Protein AF-A0A0C3CAG5-F1 (afdb_monomer)

pLDDT: mean 89.96, std 10.13, range [43.34, 98.38]

Mean predicted aligned error: 5.39 Å

Structure (mmCIF, N/CA/C/O backbone):
data_AF-A0A0C3CAG5-F1
#
_entry.id   AF-A0A0C3CAG5-F1
#
loop_
_atom_site.group_PDB
_atom_site.id
_atom_site.type_symbol
_atom_site.label_atom_id
_atom_site.label_alt_id
_atom_site.label_comp_id
_atom_site.label_asym_id
_atom_site.label_entity_id
_atom_site.label_seq_id
_atom_site.pdbx_PDB_ins_code
_atom_site.Cartn_x
_atom_site.Cartn_y
_atom_site.Cartn_z
_atom_site.occupancy
_atom_site.B_iso_or_equiv
_atom_site.auth_seq_id
_atom_site.auth_comp_id
_atom_site.auth_asym_id
_atom_site.auth_atom_id
_atom_site.pdbx_PDB_model_num
ATOM 1 N N . ALA A 1 1 ? -26.343 -1.784 0.602 1.00 43.34 1 ALA A N 1
ATOM 2 C CA . ALA A 1 1 ? -25.273 -0.832 0.233 1.00 43.34 1 ALA A CA 1
ATOM 3 C C . ALA A 1 1 ? -24.056 -1.620 -0.240 1.00 43.34 1 ALA A C 1
ATOM 5 O O . ALA A 1 1 ? -23.671 -2.564 0.441 1.00 43.34 1 ALA A O 1
ATOM 6 N N . ARG A 1 2 ? -23.485 -1.307 -1.410 1.00 49.44 2 ARG A N 1
ATOM 7 C CA . ARG A 1 2 ? -22.271 -1.977 -1.907 1.00 49.44 2 ARG A CA 1
ATOM 8 C C . ARG A 1 2 ? -21.131 -1.634 -0.944 1.00 49.44 2 ARG A C 1
ATOM 10 O O . ARG A 1 2 ? -20.798 -0.463 -0.800 1.00 49.44 2 ARG A O 1
ATOM 17 N N . LYS A 1 3 ? -20.600 -2.622 -0.219 1.00 59.19 3 LYS A N 1
ATOM 18 C CA . LYS A 1 3 ? -19.474 -2.415 0.700 1.00 59.19 3 LYS A CA 1
ATOM 19 C C . LYS A 1 3 ? -18.277 -2.000 -0.162 1.00 59.19 3 LYS A C 1
ATOM 21 O O . LYS A 1 3 ? -17.795 -2.801 -0.956 1.00 59.19 3 LYS A O 1
ATOM 26 N N . MET A 1 4 ? -17.893 -0.726 -0.100 1.00 74.75 4 MET A N 1
ATOM 27 C CA . MET A 1 4 ? -16.745 -0.192 -0.837 1.00 74.75 4 MET A CA 1
ATOM 28 C C . MET A 1 4 ? -15.494 -0.738 -0.150 1.00 74.75 4 MET A C 1
ATOM 30 O O . MET A 1 4 ? -15.163 -0.348 0.968 1.00 74.75 4 MET A O 1
ATOM 34 N N . THR A 1 5 ? -14.898 -1.750 -0.765 1.00 91.25 5 THR A N 1
ATOM 35 C CA . THR A 1 5 ? -13.791 -2.534 -0.216 1.00 91.25 5 THR A CA 1
ATOM 36 C C . THR A 1 5 ? -12.478 -1.977 -0.749 1.00 91.25 5 THR A C 1
ATOM 38 O O . THR A 1 5 ? -12.340 -1.837 -1.963 1.00 91.25 5 THR A O 1
ATOM 41 N N . VAL A 1 6 ? -11.520 -1.692 0.140 1.00 96.06 6 VAL A N 1
ATOM 42 C CA . VAL A 1 6 ? -10.175 -1.252 -0.263 1.00 96.06 6 VAL A CA 1
ATOM 43 C C . VAL A 1 6 ? -9.534 -2.347 -1.111 1.00 96.06 6 VAL A C 1
ATOM 45 O O . VAL A 1 6 ? -9.531 -3.522 -0.734 1.00 96.06 6 VAL A O 1
ATOM 48 N N . ILE A 1 7 ? -9.005 -1.970 -2.265 1.00 97.75 7 ILE A N 1
ATOM 49 C CA . ILE A 1 7 ? -8.230 -2.861 -3.117 1.00 97.75 7 ILE A CA 1
ATOM 50 C C . ILE A 1 7 ? -6.781 -2.763 -2.659 1.00 97.75 7 ILE A C 1
ATOM 52 O O . ILE A 1 7 ? -6.223 -1.671 -2.614 1.00 97.75 7 ILE A O 1
ATOM 56 N N . PHE A 1 8 ? -6.192 -3.891 -2.288 1.00 97.88 8 PHE A N 1
ATOM 57 C CA . PHE A 1 8 ? -4.815 -3.994 -1.826 1.00 97.88 8 PHE A CA 1
ATOM 58 C C . PHE A 1 8 ? -4.001 -4.795 -2.840 1.00 97.88 8 PHE A C 1
ATOM 60 O O . PHE A 1 8 ? -4.277 -5.974 -3.043 1.00 97.88 8 PHE A O 1
ATOM 67 N N . TYR A 1 9 ? -3.012 -4.164 -3.464 1.00 98.00 9 TYR A N 1
ATOM 68 C CA . TYR A 1 9 ? -2.141 -4.809 -4.440 1.00 98.00 9 TYR A CA 1
ATOM 69 C C . TYR A 1 9 ? -0.949 -5.456 -3.723 1.00 98.00 9 TYR A C 1
ATOM 71 O O . TYR A 1 9 ? -0.190 -4.777 -3.021 1.00 98.00 9 TYR A O 1
ATOM 79 N N . ASP A 1 10 ? -0.801 -6.771 -3.886 1.00 97.50 10 ASP A N 1
ATOM 80 C CA . ASP A 1 10 ? 0.239 -7.594 -3.256 1.00 97.50 10 ASP A CA 1
ATOM 81 C C . ASP A 1 10 ? 0.889 -8.534 -4.284 1.00 97.50 10 ASP A C 1
ATOM 83 O O . ASP A 1 10 ? 0.353 -8.762 -5.365 1.00 97.50 10 ASP A O 1
ATOM 87 N N . ILE A 1 11 ? 2.047 -9.089 -3.940 1.00 96.75 11 ILE A N 1
ATOM 88 C CA . ILE A 1 11 ? 2.850 -9.946 -4.809 1.00 96.75 11 ILE A CA 1
ATOM 89 C C . ILE A 1 11 ? 2.539 -11.408 -4.469 1.00 96.75 11 ILE A C 1
ATOM 91 O O . ILE A 1 11 ? 2.697 -11.800 -3.303 1.00 96.75 11 ILE A O 1
ATOM 95 N N . PRO A 1 12 ? 2.092 -12.227 -5.438 1.00 94.50 12 PRO A N 1
ATOM 96 C CA . PRO A 1 12 ? 1.787 -13.624 -5.181 1.00 94.50 12 PRO A CA 1
ATOM 97 C C . PRO A 1 12 ? 3.054 -14.406 -4.824 1.00 94.50 12 PRO A C 1
ATOM 99 O O . PRO A 1 12 ? 4.180 -14.040 -5.166 1.00 94.50 12 PRO A O 1
ATOM 102 N N . PHE A 1 13 ? 2.861 -15.500 -4.095 1.00 90.56 13 PH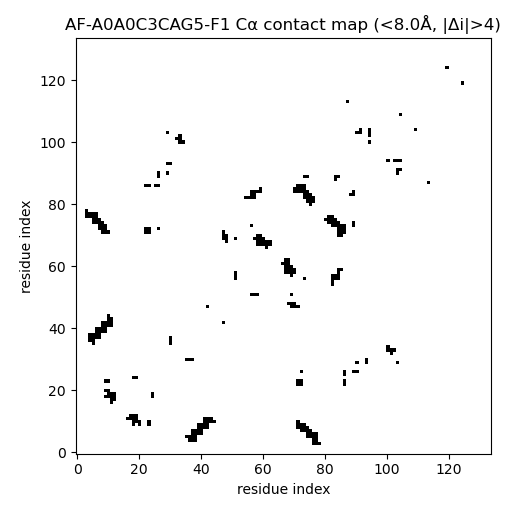E A N 1
ATOM 103 C CA . PHE A 1 13 ? 3.854 -16.557 -3.958 1.00 90.56 13 PHE A CA 1
ATOM 104 C C . PHE A 1 13 ? 3.478 -17.723 -4.878 1.00 90.56 13 PHE A C 1
ATOM 106 O O . PHE A 1 13 ? 2.310 -17.880 -5.226 1.00 90.56 13 PHE A O 1
ATOM 113 N N . ILE A 1 14 ? 4.440 -18.597 -5.194 1.00 86.81 14 ILE A N 1
ATOM 114 C CA . ILE A 1 14 ? 4.211 -19.797 -6.024 1.00 86.81 14 ILE A CA 1
ATOM 115 C C . ILE A 1 14 ? 3.052 -20.648 -5.476 1.00 86.81 14 ILE A C 1
ATOM 117 O O . ILE A 1 14 ? 2.264 -21.208 -6.234 1.00 86.81 14 ILE A O 1
ATOM 121 N N . ALA A 1 15 ? 2.931 -20.745 -4.148 1.00 84.25 15 ALA A N 1
ATOM 122 C CA . ALA A 1 15 ? 1.787 -21.400 -3.527 1.00 84.25 15 ALA A CA 1
ATOM 123 C C . ALA A 1 15 ? 0.590 -20.432 -3.436 1.00 84.25 15 ALA A C 1
ATOM 125 O O . ALA A 1 15 ? 0.732 -19.343 -2.865 1.00 84.25 15 ALA A O 1
ATOM 126 N N . PRO A 1 16 ? -0.603 -20.841 -3.905 1.00 79.62 16 PRO A N 1
ATOM 127 C CA . PRO A 1 16 ? -1.767 -19.970 -3.962 1.00 79.62 16 PRO A CA 1
ATOM 128 C C . PRO A 1 16 ? -2.181 -19.489 -2.569 1.00 79.62 16 PRO A C 1
ATOM 130 O O . PRO A 1 16 ? -2.146 -20.235 -1.589 1.00 79.62 16 PRO A O 1
ATOM 133 N N . GLY A 1 17 ? -2.583 -18.221 -2.488 1.00 77.75 17 GLY A N 1
ATOM 134 C CA . GLY A 1 17 ? -3.087 -17.603 -1.259 1.00 77.75 17 GLY A CA 1
ATOM 135 C C . GLY A 1 17 ? -2.025 -17.283 -0.202 1.00 77.75 17 GLY A C 1
ATOM 136 O O . GLY A 1 17 ? -2.385 -16.818 0.879 1.00 77.75 17 GLY A O 1
ATOM 137 N N . LYS A 1 18 ? -0.732 -17.494 -0.480 1.00 86.38 18 LYS A N 1
ATOM 138 C CA . LYS A 1 18 ? 0.347 -17.113 0.440 1.00 86.38 18 LYS A CA 1
ATOM 139 C C . LYS A 1 18 ? 0.903 -15.734 0.089 1.00 86.38 18 LYS A C 1
ATOM 141 O O . LYS A 1 18 ? 1.359 -15.506 -1.025 1.00 86.38 18 LYS A O 1
ATOM 146 N N . ALA A 1 19 ? 0.904 -14.833 1.069 1.00 91.19 19 ALA A N 1
ATOM 147 C CA . ALA A 1 19 ? 1.644 -13.576 1.012 1.00 91.19 19 ALA A CA 1
ATOM 148 C C . ALA A 1 19 ? 3.041 -13.782 1.603 1.00 91.19 19 ALA A C 1
ATOM 150 O O . ALA A 1 19 ? 3.178 -14.499 2.594 1.00 91.19 19 ALA A O 1
ATOM 151 N N . TRP A 1 20 ? 4.052 -13.108 1.064 1.00 91.31 20 TRP A N 1
ATOM 152 C CA . TRP A 1 20 ? 5.441 -13.305 1.499 1.00 91.31 20 TRP A CA 1
ATOM 153 C C . TRP A 1 20 ? 6.256 -12.013 1.604 1.00 91.31 20 TRP A C 1
ATOM 155 O O . TRP A 1 20 ? 7.235 -11.973 2.345 1.00 91.31 20 TRP A O 1
ATOM 165 N N . SER A 1 21 ? 5.882 -10.960 0.870 1.00 93.25 21 SER A N 1
ATOM 166 C CA . SER A 1 21 ? 6.694 -9.747 0.818 1.00 93.25 21 SER A CA 1
ATOM 167 C C . SER A 1 21 ? 6.650 -9.000 2.160 1.00 93.25 21 SER A C 1
ATOM 169 O O . SER A 1 21 ? 5.570 -8.636 2.638 1.00 93.25 21 SER A O 1
ATOM 171 N N . PRO A 1 22 ? 7.811 -8.701 2.773 1.00 91.56 22 PRO A N 1
ATOM 172 C CA . PRO A 1 22 ? 7.857 -8.012 4.060 1.00 91.56 22 PRO A CA 1
ATOM 173 C C . PRO A 1 22 ? 7.298 -6.587 3.977 1.00 91.56 22 PRO A C 1
ATOM 175 O O . PRO A 1 22 ? 6.754 -6.072 4.953 1.00 91.56 22 PRO A O 1
ATOM 178 N N . ASN A 1 23 ? 7.397 -5.933 2.815 1.00 93.81 23 ASN A N 1
ATOM 179 C CA . ASN A 1 23 ? 6.844 -4.593 2.629 1.00 93.81 23 ASN A CA 1
ATOM 180 C C . ASN A 1 23 ? 5.319 -4.617 2.537 1.00 93.81 23 ASN A C 1
ATOM 182 O O . ASN A 1 23 ? 4.660 -3.777 3.149 1.00 93.81 23 ASN A O 1
ATOM 186 N N . THR A 1 24 ? 4.748 -5.581 1.815 1.00 96.50 24 THR A N 1
ATOM 187 C CA . THR A 1 24 ? 3.293 -5.677 1.658 1.00 96.50 24 THR A CA 1
ATOM 188 C C . THR A 1 24 ? 2.628 -6.204 2.926 1.00 96.50 24 THR A C 1
ATOM 190 O O . THR A 1 24 ? 1.537 -5.753 3.280 1.00 96.50 24 THR A O 1
ATOM 193 N N . TRP A 1 25 ? 3.320 -7.051 3.696 1.00 95.81 25 TRP A N 1
ATOM 194 C CA . TRP A 1 25 ? 2.876 -7.501 5.014 1.00 95.81 25 TRP A CA 1
ATOM 195 C C . TRP A 1 25 ? 2.582 -6.361 5.983 1.00 95.81 25 TRP A C 1
ATOM 197 O O . TRP A 1 25 ? 1.606 -6.461 6.721 1.00 95.81 25 TRP A O 1
ATOM 207 N N . LYS A 1 26 ? 3.347 -5.260 5.950 1.00 95.12 26 LYS A N 1
ATOM 208 C CA . LYS A 1 26 ? 3.055 -4.070 6.769 1.00 95.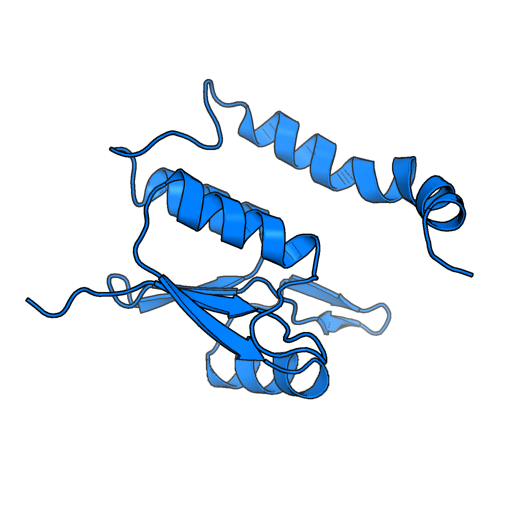12 26 LYS A CA 1
ATOM 209 C C . LYS A 1 26 ? 1.608 -3.624 6.558 1.00 95.12 26 LYS A C 1
ATOM 211 O O . LYS A 1 26 ? 0.841 -3.532 7.510 1.00 95.12 26 LYS A O 1
ATOM 216 N N . ILE A 1 27 ? 1.203 -3.457 5.298 1.00 97.25 27 ILE A N 1
ATOM 217 C CA . ILE A 1 27 ? -0.147 -2.998 4.955 1.00 97.25 27 ILE A CA 1
ATOM 218 C C . ILE A 1 27 ? -1.200 -4.085 5.141 1.00 97.25 27 ILE A C 1
ATOM 220 O O . ILE A 1 27 ? -2.295 -3.795 5.626 1.00 97.25 27 ILE A O 1
ATOM 224 N N . ARG A 1 28 ? -0.867 -5.347 4.865 1.00 96.75 28 ARG A N 1
ATOM 225 C CA . ARG A 1 28 ? -1.746 -6.475 5.180 1.00 96.75 28 ARG A CA 1
ATOM 226 C C . ARG A 1 28 ? -2.089 -6.507 6.671 1.00 96.75 28 ARG A C 1
ATOM 228 O O . ARG A 1 28 ? -3.264 -6.627 7.012 1.00 96.75 28 ARG A O 1
ATOM 235 N N . TYR A 1 29 ? -1.107 -6.366 7.560 1.00 95.50 29 TYR A N 1
ATOM 236 C CA . TYR A 1 29 ? -1.351 -6.297 9.002 1.00 95.50 29 TYR A CA 1
ATOM 237 C C . TYR A 1 29 ? -2.132 -5.051 9.383 1.00 95.50 29 TYR A C 1
ATOM 239 O O . TYR A 1 29 ? -3.091 -5.154 10.138 1.00 95.50 29 TYR A O 1
ATOM 247 N N . CYS A 1 30 ? -1.790 -3.898 8.812 1.00 95.62 30 CYS A N 1
ATOM 248 C CA . CYS A 1 30 ? -2.518 -2.659 9.036 1.00 95.62 30 CYS A CA 1
ATOM 249 C C . CYS A 1 30 ? -4.024 -2.792 8.747 1.00 95.62 30 CYS A C 1
ATOM 251 O O . CYS A 1 30 ? -4.857 -2.404 9.568 1.00 95.62 30 CYS A O 1
ATOM 253 N N . LEU A 1 31 ? -4.377 -3.371 7.597 1.00 95.56 31 LEU A N 1
ATOM 254 C CA . LEU A 1 31 ? -5.764 -3.581 7.181 1.00 95.56 31 LEU A CA 1
ATOM 255 C C . LEU A 1 31 ? -6.500 -4.563 8.105 1.00 95.56 31 LEU A C 1
ATOM 257 O O . LEU A 1 31 ? -7.643 -4.293 8.483 1.00 95.56 31 LEU A O 1
ATOM 261 N N . HIS A 1 32 ? -5.848 -5.660 8.506 1.00 94.88 32 HIS A N 1
ATOM 262 C CA . HIS A 1 32 ? -6.420 -6.636 9.441 1.00 94.88 32 HIS A CA 1
ATOM 263 C C . HIS A 1 32 ? -6.585 -6.074 10.852 1.00 94.88 32 HIS A C 1
ATOM 265 O O . HIS A 1 32 ? -7.656 -6.215 11.432 1.00 94.88 32 HIS A O 1
ATOM 271 N N . TYR A 1 33 ? -5.566 -5.399 11.383 1.00 95.19 33 TYR A N 1
ATOM 272 C CA . TYR A 1 33 ? -5.577 -4.816 12.725 1.00 95.19 33 TYR A CA 1
ATOM 273 C C . TYR A 1 33 ? -6.685 -3.770 12.881 1.00 95.19 33 TYR A C 1
ATOM 275 O O . TYR A 1 33 ? -7.372 -3.717 13.896 1.00 95.19 33 TYR A O 1
ATOM 283 N N . LYS A 1 34 ? -6.927 -2.983 11.828 1.00 93.62 34 LYS A N 1
ATOM 284 C CA . LYS A 1 34 ? -8.058 -2.054 11.764 1.00 93.62 34 LYS A CA 1
ATOM 285 C C . LYS A 1 34 ? -9.404 -2.746 11.503 1.00 93.62 34 LYS A C 1
ATOM 287 O O . LYS A 1 34 ? -10.445 -2.113 11.638 1.00 93.62 34 LYS A O 1
ATOM 292 N N . GLY A 1 35 ? -9.443 -4.006 11.076 1.00 92.56 35 GLY A N 1
ATOM 293 C CA . GLY A 1 35 ? -10.685 -4.646 10.626 1.00 92.56 35 GLY A CA 1
ATOM 294 C C . GLY A 1 35 ? -11.287 -3.946 9.399 1.00 92.56 35 GLY A C 1
ATOM 295 O O . GLY A 1 35 ? -12.505 -3.807 9.266 1.00 92.56 35 GLY A O 1
ATOM 296 N N . THR A 1 36 ? -10.443 -3.416 8.510 1.00 91.38 36 THR A N 1
ATOM 297 C CA . THR A 1 36 ? -10.891 -2.786 7.264 1.00 91.38 36 THR A CA 1
ATOM 298 C C . THR A 1 36 ? -11.172 -3.857 6.222 1.00 91.38 36 THR A C 1
ATOM 300 O O . THR A 1 36 ? -10.313 -4.678 5.899 1.00 91.38 36 THR A O 1
ATOM 303 N N . ALA A 1 37 ? -12.393 -3.840 5.680 1.00 93.06 37 ALA A N 1
ATOM 304 C CA . ALA A 1 37 ? -12.758 -4.718 4.581 1.00 93.06 37 ALA A CA 1
ATOM 305 C C . ALA A 1 37 ? -11.888 -4.383 3.366 1.00 93.06 37 ALA A C 1
ATOM 307 O O . ALA A 1 37 ? -11.961 -3.275 2.831 1.00 93.06 37 ALA A O 1
ATOM 308 N N . HIS A 1 38 ? -11.092 -5.352 2.935 1.00 94.75 38 HIS A N 1
ATOM 309 C CA . HIS A 1 38 ? -10.208 -5.228 1.789 1.00 94.75 38 HIS A CA 1
ATOM 310 C C . HIS A 1 38 ? -10.239 -6.514 0.963 1.00 94.75 38 HIS A C 1
ATOM 312 O O . HIS A 1 38 ? -10.637 -7.570 1.459 1.00 94.75 38 HIS A O 1
ATOM 318 N N . ARG A 1 39 ? -9.824 -6.416 -0.297 1.00 95.38 39 ARG A N 1
ATOM 319 C CA . ARG A 1 39 ? -9.515 -7.574 -1.135 1.00 95.38 39 ARG A CA 1
ATOM 320 C C . ARG A 1 39 ? -8.095 -7.444 -1.654 1.00 95.38 39 ARG A C 1
ATOM 322 O O . ARG A 1 39 ? -7.644 -6.330 -1.912 1.00 95.38 39 ARG A O 1
ATOM 329 N N . THR A 1 40 ? -7.406 -8.570 -1.784 1.00 95.94 40 THR A N 1
ATOM 330 C CA . THR A 1 40 ? -6.075 -8.601 -2.385 1.00 95.94 40 THR A CA 1
ATOM 331 C C . THR A 1 40 ? -6.204 -8.809 -3.888 1.00 95.94 40 THR A C 1
ATOM 333 O O . THR A 1 40 ? -6.826 -9.781 -4.305 1.00 95.94 40 THR A O 1
ATOM 336 N N . GLU A 1 41 ? -5.607 -7.918 -4.671 1.00 96.31 41 GLU A N 1
ATOM 337 C CA . GLU A 1 41 ? -5.313 -8.144 -6.087 1.00 96.31 41 GLU A CA 1
ATOM 338 C C . GLU A 1 41 ? -3.844 -8.556 -6.175 1.00 96.31 41 GLU A C 1
ATOM 340 O O . GLU A 1 41 ? -2.964 -7.873 -5.642 1.00 96.31 41 GLU A O 1
ATOM 345 N N . TRP A 1 42 ? -3.589 -9.709 -6.783 1.00 96.38 42 TRP A N 1
ATOM 346 C CA . TRP A 1 42 ? -2.247 -10.268 -6.885 1.00 96.38 42 TRP A CA 1
ATOM 347 C C . TRP A 1 42 ? -1.594 -9.813 -8.182 1.00 96.38 42 TRP A C 1
ATOM 349 O O . TRP A 1 42 ? -2.184 -9.956 -9.249 1.00 96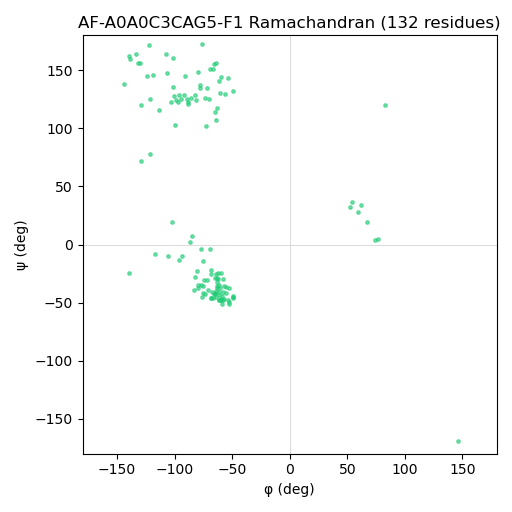.38 42 TRP A O 1
ATOM 359 N N . VAL A 1 43 ? -0.385 -9.268 -8.077 1.00 96.81 43 VAL A N 1
ATOM 360 C CA . VAL A 1 43 ? 0.345 -8.666 -9.193 1.00 96.81 43 VAL A CA 1
ATOM 361 C C . VAL A 1 43 ? 1.749 -9.249 -9.235 1.00 96.81 43 VAL A C 1
ATOM 363 O O . VAL A 1 43 ? 2.507 -9.131 -8.270 1.00 96.81 43 VAL A O 1
ATOM 366 N N . GLU A 1 44 ? 2.093 -9.883 -10.350 1.00 95.62 44 GLU A N 1
ATOM 367 C CA . GLU A 1 44 ? 3.433 -10.422 -10.571 1.00 95.62 44 GLU A CA 1
ATOM 368 C C . GLU A 1 44 ? 4.453 -9.292 -10.745 1.00 95.62 44 GLU A C 1
ATOM 370 O O . GLU A 1 44 ? 4.130 -8.212 -11.239 1.00 95.62 44 G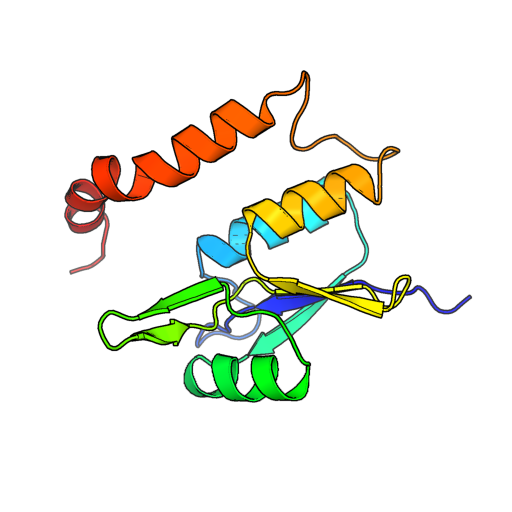LU A O 1
ATOM 375 N N . PHE A 1 45 ? 5.712 -9.535 -10.366 1.00 94.31 45 PHE A N 1
ATOM 376 C CA . PHE A 1 45 ? 6.772 -8.518 -10.434 1.00 94.31 45 PHE A CA 1
ATOM 377 C C . PHE A 1 45 ? 6.889 -7.784 -11.784 1.00 94.31 45 PHE A C 1
ATOM 379 O O . PHE A 1 45 ? 7.018 -6.556 -11.751 1.00 94.31 45 PHE A O 1
ATOM 386 N N . PRO A 1 46 ? 6.844 -8.465 -12.951 1.00 96.25 46 PRO A N 1
ATOM 387 C CA . PRO A 1 46 ? 6.926 -7.799 -14.254 1.00 96.25 46 PRO A CA 1
ATOM 388 C C . PRO A 1 46 ? 5.749 -6.854 -14.531 1.00 96.25 46 PRO A C 1
ATOM 390 O O . PRO A 1 46 ? 5.909 -5.879 -15.263 1.00 96.25 46 PRO A O 1
ATOM 393 N N . ASP A 1 47 ? 4.600 -7.108 -13.904 1.00 97.69 47 ASP A N 1
ATOM 394 C CA . ASP A 1 47 ? 3.343 -6.402 -14.156 1.00 97.69 47 ASP A CA 1
ATOM 395 C C . ASP A 1 47 ? 3.121 -5.219 -13.203 1.00 97.69 47 ASP A C 1
ATOM 397 O O . ASP A 1 47 ? 2.244 -4.391 -13.445 1.00 97.69 47 ASP A O 1
ATOM 401 N N . ILE A 1 48 ? 3.946 -5.067 -12.155 1.00 97.38 48 ILE A N 1
ATOM 402 C CA . ILE A 1 48 ? 3.822 -3.968 -11.181 1.00 97.38 48 ILE A CA 1
ATOM 403 C C . ILE A 1 48 ? 3.929 -2.602 -11.865 1.00 97.38 48 ILE A C 1
ATOM 405 O O . ILE A 1 48 ? 3.089 -1.732 -11.645 1.00 97.38 48 ILE A O 1
ATOM 409 N N . ALA A 1 49 ? 4.966 -2.382 -12.676 1.00 96.06 49 ALA A N 1
ATOM 410 C CA . ALA A 1 49 ? 5.164 -1.088 -13.327 1.00 96.06 49 ALA A CA 1
ATOM 411 C C . ALA A 1 49 ? 4.091 -0.787 -14.394 1.00 96.06 49 ALA A C 1
ATOM 413 O O . ALA A 1 49 ? 3.549 0.321 -14.362 1.00 96.06 49 ALA A O 1
ATOM 414 N N . PRO A 1 50 ? 3.730 -1.721 -15.300 1.00 97.50 50 PRO A N 1
ATOM 415 C CA . PRO A 1 50 ? 2.592 -1.543 -16.203 1.00 97.50 50 PRO A CA 1
ATOM 416 C C . PRO A 1 50 ? 1.293 -1.184 -15.473 1.00 97.50 50 PRO A C 1
ATOM 418 O O . PRO A 1 50 ? 0.675 -0.173 -15.805 1.00 97.50 50 PRO A O 1
ATOM 421 N N . LEU A 1 51 ? 0.937 -1.940 -14.430 1.00 97.88 51 LEU A N 1
ATOM 422 C CA . LEU A 1 51 ? -0.276 -1.716 -13.645 1.00 97.88 51 LEU A CA 1
ATOM 423 C C . LEU A 1 51 ? -0.278 -0.339 -12.975 1.00 97.88 51 LEU A C 1
ATOM 425 O O . LEU A 1 51 ? -1.270 0.385 -13.035 1.00 97.88 51 LEU A O 1
ATOM 429 N N . CYS A 1 52 ? 0.827 0.039 -12.327 1.00 97.06 52 CYS A N 1
ATOM 430 C CA . CYS A 1 52 ? 0.914 1.333 -11.661 1.00 97.06 52 CYS A CA 1
ATOM 431 C C . CYS A 1 52 ? 0.788 2.497 -12.647 1.00 97.06 52 CYS A C 1
ATOM 433 O O . CYS A 1 52 ? 0.138 3.485 -12.321 1.00 97.06 52 CYS A O 1
ATOM 435 N N . ASN A 1 53 ? 1.348 2.377 -13.852 1.00 96.38 53 ASN A N 1
ATOM 436 C CA . ASN A 1 53 ? 1.178 3.393 -14.888 1.00 96.38 53 ASN A CA 1
ATOM 437 C C . ASN A 1 53 ? -0.273 3.476 -15.380 1.00 96.38 53 ASN A C 1
ATOM 439 O O . ASN A 1 53 ? -0.812 4.576 -15.476 1.00 96.38 53 ASN A O 1
ATOM 443 N N . GLU A 1 54 ? -0.914 2.336 -15.652 1.00 97.25 54 GLU A N 1
ATOM 444 C CA . GLU A 1 54 ? -2.315 2.279 -16.094 1.00 97.25 54 GLU A CA 1
ATOM 445 C C . GLU A 1 54 ? -3.261 2.918 -15.070 1.00 97.25 54 GLU A C 1
ATOM 447 O O . GLU A 1 54 ? -4.136 3.710 -15.415 1.00 97.25 54 GLU A O 1
ATOM 452 N N . LEU A 1 55 ? -3.050 2.604 -13.792 1.00 96.81 55 LEU A N 1
ATOM 453 C CA . LEU A 1 55 ? -3.874 3.079 -12.684 1.00 96.81 55 LEU A CA 1
ATOM 454 C C . LEU A 1 55 ? -3.435 4.442 -12.136 1.00 96.81 55 LEU A C 1
ATOM 456 O O . LEU A 1 55 ? -4.018 4.925 -11.166 1.00 96.81 55 LEU A O 1
ATOM 460 N N . VAL A 1 56 ? -2.410 5.056 -12.734 1.00 95.81 56 VAL A N 1
ATOM 461 C CA . VAL A 1 56 ? -1.839 6.341 -12.304 1.00 95.81 56 VAL A CA 1
ATOM 462 C C . VAL A 1 56 ? -1.436 6.314 -10.816 1.00 95.81 56 VAL A C 1
ATOM 464 O O . VAL A 1 56 ? -1.568 7.291 -10.078 1.00 95.81 56 VAL A O 1
ATOM 467 N N . ILE A 1 57 ? -0.938 5.164 -10.354 1.00 97.12 57 ILE A N 1
ATOM 468 C CA . ILE A 1 57 ? -0.364 4.997 -9.019 1.00 97.12 57 ILE A CA 1
ATOM 469 C C . ILE A 1 57 ? 1.005 5.695 -9.009 1.00 97.12 57 ILE A C 1
ATOM 471 O O . ILE A 1 57 ? 1.851 5.376 -9.848 1.00 97.12 57 ILE A O 1
ATOM 475 N N . PRO A 1 58 ? 1.275 6.613 -8.062 1.00 95.62 58 PRO A N 1
ATOM 476 C CA . PRO A 1 58 ? 2.552 7.318 -8.011 1.00 95.62 58 PRO A CA 1
ATOM 477 C C . PRO A 1 58 ? 3.758 6.375 -7.841 1.00 95.62 58 PRO A C 1
ATOM 479 O O . PRO A 1 58 ? 3.670 5.390 -7.100 1.00 95.62 58 PRO A O 1
ATOM 482 N N . PRO A 1 59 ? 4.913 6.679 -8.463 1.00 95.75 59 PRO A N 1
ATOM 483 C CA . PRO A 1 59 ? 6.142 5.934 -8.221 1.00 95.75 59 PRO A CA 1
ATOM 484 C C . PRO A 1 59 ? 6.632 6.147 -6.785 1.00 95.75 59 PRO A C 1
ATOM 486 O O . PRO A 1 59 ? 6.453 7.208 -6.190 1.00 95.75 59 PRO A O 1
ATOM 489 N N . THR A 1 60 ? 7.328 5.153 -6.242 1.00 94.69 60 THR A N 1
ATOM 490 C CA . THR A 1 60 ? 7.841 5.163 -4.861 1.00 94.69 60 THR A CA 1
ATOM 491 C C . THR A 1 60 ? 9.340 5.478 -4.801 1.00 94.69 60 THR A C 1
ATOM 493 O O . THR A 1 60 ? 10.038 5.109 -3.854 1.00 94.69 60 THR A O 1
ATOM 496 N N . GLY A 1 61 ? 9.888 6.073 -5.860 1.00 92.69 61 GLY A N 1
ATOM 497 C CA . GLY A 1 61 ? 11.282 6.502 -5.946 1.00 92.69 61 GLY A CA 1
ATOM 498 C C . GLY A 1 61 ? 11.855 6.383 -7.354 1.00 92.69 61 GLY A C 1
ATOM 499 O O . GLY A 1 61 ? 11.132 6.133 -8.316 1.00 92.69 61 GLY A O 1
ATOM 500 N N . MET A 1 62 ? 13.173 6.538 -7.450 1.00 92.88 62 MET A N 1
ATOM 501 C CA . MET A 1 62 ? 13.939 6.385 -8.686 1.00 92.88 62 MET A CA 1
ATOM 502 C C . MET A 1 62 ? 14.962 5.258 -8.532 1.00 92.88 62 MET A C 1
ATOM 504 O O . MET A 1 62 ? 15.515 5.052 -7.448 1.00 92.88 62 MET A O 1
ATOM 508 N N . ASN A 1 63 ? 15.221 4.535 -9.617 1.00 87.19 63 ASN A N 1
ATOM 509 C CA . ASN A 1 63 ? 16.355 3.622 -9.726 1.00 87.19 63 ASN A CA 1
ATOM 510 C C . ASN A 1 63 ? 17.661 4.402 -9.958 1.00 87.19 63 ASN A C 1
ATOM 512 O O . ASN A 1 63 ? 17.646 5.611 -10.187 1.00 87.19 63 ASN A O 1
ATOM 516 N N . ARG A 1 64 ? 18.805 3.703 -9.920 1.00 86.25 64 ARG A N 1
ATOM 517 C CA . ARG A 1 64 ? 20.137 4.307 -10.133 1.00 86.25 64 ARG A CA 1
ATOM 518 C C . ARG A 1 64 ? 20.271 5.002 -11.490 1.00 86.25 64 ARG A C 1
ATOM 520 O O . ARG A 1 64 ? 20.969 6.002 -11.583 1.00 86.25 64 ARG A O 1
ATOM 527 N N . ASP A 1 65 ? 19.543 4.515 -12.489 1.00 90.62 65 ASP A N 1
ATOM 528 C CA . ASP A 1 65 ? 19.538 5.054 -13.852 1.00 90.62 65 ASP A CA 1
ATOM 529 C C . ASP A 1 65 ? 18.559 6.232 -14.033 1.00 90.62 65 ASP A C 1
ATOM 531 O O . ASP A 1 65 ? 18.298 6.661 -15.151 1.00 90.62 65 ASP A O 1
ATOM 535 N N . GLY A 1 66 ? 17.956 6.735 -12.947 1.00 90.56 66 GLY A N 1
ATOM 536 C CA . GLY A 1 66 ? 16.977 7.830 -12.989 1.00 90.56 66 GLY A CA 1
ATOM 537 C C . GLY A 1 66 ? 15.576 7.421 -13.460 1.00 90.56 66 GLY A C 1
ATOM 538 O O . GLY A 1 66 ? 14.700 8.271 -13.593 1.00 90.56 66 GLY A O 1
ATOM 539 N N . ILE A 1 67 ? 15.342 6.127 -13.691 1.00 91.00 67 ILE A N 1
ATOM 540 C CA . ILE A 1 67 ? 14.041 5.589 -14.104 1.00 91.00 67 ILE A CA 1
ATOM 541 C C . ILE A 1 67 ? 13.108 5.492 -12.891 1.00 91.00 67 ILE A C 1
ATOM 543 O O . ILE A 1 67 ? 13.519 5.030 -11.822 1.00 91.00 67 ILE A O 1
ATOM 547 N N . GLN A 1 68 ? 11.844 5.885 -13.068 1.00 93.94 68 GLN A N 1
ATOM 548 C CA . GLN A 1 68 ? 10.806 5.757 -12.044 1.00 93.94 68 GLN A CA 1
ATOM 549 C C . GLN A 1 68 ? 10.655 4.308 -11.579 1.00 93.94 68 GLN A C 1
ATOM 551 O O . GLN A 1 68 ? 10.509 3.382 -12.376 1.00 93.94 68 GLN A O 1
ATOM 556 N N . ARG A 1 69 ? 10.670 4.122 -10.260 1.00 94.25 69 ARG A N 1
ATOM 557 C CA . ARG A 1 69 ? 10.496 2.825 -9.618 1.00 94.25 69 ARG A CA 1
ATOM 558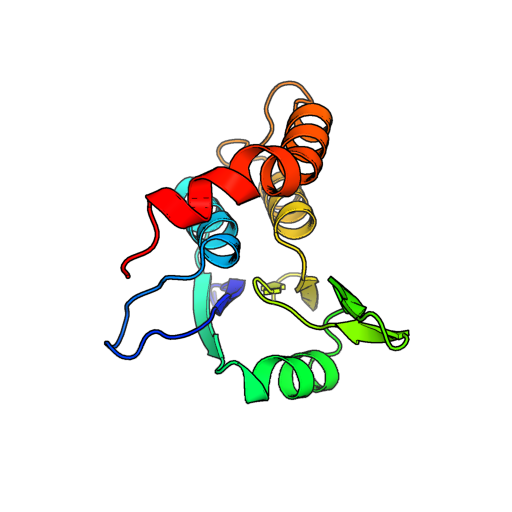 C C . ARG A 1 69 ? 9.086 2.712 -9.059 1.00 94.25 69 ARG A C 1
ATOM 560 O O . ARG A 1 69 ? 8.695 3.477 -8.178 1.00 94.25 69 ARG A O 1
ATOM 567 N N . PHE A 1 70 ? 8.371 1.692 -9.510 1.00 96.31 70 PHE A N 1
ATOM 568 C CA . PHE A 1 70 ? 7.077 1.301 -8.965 1.00 96.31 70 PHE A CA 1
ATOM 569 C C . PHE A 1 70 ? 7.256 0.102 -8.041 1.00 96.31 70 PHE A C 1
ATOM 571 O O . PHE A 1 70 ? 8.008 -0.823 -8.351 1.00 96.31 70 PHE A O 1
ATOM 578 N N . THR A 1 71 ? 6.605 0.135 -6.881 1.00 96.62 71 THR A N 1
ATOM 579 C CA . THR A 1 71 ? 6.689 -0.943 -5.892 1.00 96.62 71 THR A CA 1
ATOM 580 C C . THR A 1 71 ? 5.331 -1.212 -5.266 1.00 96.62 71 THR A C 1
ATOM 582 O O . THR A 1 71 ? 4.428 -0.378 -5.323 1.00 96.62 71 THR A O 1
ATOM 585 N N . LEU A 1 72 ? 5.217 -2.384 -4.646 1.00 97.69 72 LEU A N 1
ATOM 586 C CA . LEU A 1 72 ? 4.115 -2.740 -3.766 1.00 97.69 72 LEU A CA 1
ATOM 587 C C . LEU A 1 72 ? 4.600 -2.728 -2.303 1.00 97.69 72 LEU A C 1
ATOM 589 O O . LEU A 1 72 ? 5.766 -3.045 -2.037 1.00 97.69 72 LEU A O 1
ATOM 593 N N . PRO A 1 73 ? 3.735 -2.374 -1.337 1.00 97.94 73 PRO A N 1
ATOM 594 C CA . PRO A 1 73 ? 2.279 -2.302 -1.456 1.00 97.94 73 PRO A CA 1
ATOM 595 C C . PRO A 1 73 ? 1.754 -1.032 -2.129 1.00 97.94 73 PRO A C 1
ATOM 597 O O . PRO A 1 73 ? 2.307 0.054 -1.957 1.00 97.94 73 PRO A O 1
ATOM 600 N N . ALA A 1 74 ? 0.627 -1.194 -2.819 1.00 98.38 74 ALA A N 1
ATOM 601 C CA . ALA A 1 74 ? -0.232 -0.112 -3.280 1.00 98.38 74 ALA A CA 1
ATOM 602 C C . ALA A 1 74 ? -1.683 -0.402 -2.871 1.00 98.38 74 ALA A C 1
ATOM 604 O O . ALA A 1 74 ? -2.059 -1.560 -2.658 1.00 98.38 74 ALA A O 1
ATOM 605 N N . ILE A 1 75 ? -2.506 0.636 -2.763 1.00 98.06 75 ILE A N 1
ATOM 606 C CA . ILE A 1 75 ? -3.944 0.505 -2.533 1.00 98.06 75 ILE A CA 1
ATOM 607 C C . ILE A 1 75 ? -4.744 1.378 -3.493 1.00 98.06 75 ILE A C 1
ATOM 609 O O . ILE A 1 75 ? -4.272 2.413 -3.965 1.00 98.06 75 ILE A O 1
ATOM 613 N N . HIS A 1 76 ? -5.990 0.977 -3.709 1.00 97.81 76 HIS A N 1
ATOM 614 C CA . HIS A 1 76 ? -7.044 1.850 -4.198 1.00 97.81 76 HIS A CA 1
ATOM 615 C C . HIS A 1 76 ? -8.184 1.863 -3.175 1.00 97.81 76 HIS A C 1
ATOM 617 O O . HIS A 1 76 ? -8.684 0.798 -2.806 1.00 97.81 76 HIS A O 1
ATOM 623 N N . ASP A 1 77 ? -8.586 3.044 -2.699 1.00 96.00 77 ASP A N 1
ATOM 624 C CA . ASP A 1 77 ? -9.821 3.214 -1.923 1.00 96.00 77 ASP A CA 1
ATOM 625 C C . ASP A 1 77 ? -10.930 3.743 -2.847 1.00 96.00 77 ASP A C 1
ATOM 627 O O . ASP A 1 77 ? -10.966 4.946 -3.127 1.00 96.00 77 ASP A O 1
ATOM 631 N N . PRO A 1 78 ? -11.879 2.890 -3.286 1.00 95.06 78 PRO A N 1
ATOM 632 C CA . PRO A 1 78 ? -12.989 3.326 -4.125 1.00 95.06 78 PRO A CA 1
ATOM 633 C C . PRO A 1 78 ? -13.864 4.394 -3.463 1.00 95.06 78 PRO A C 1
ATOM 635 O O . PRO A 1 78 ? -14.545 5.134 -4.165 1.00 95.06 78 PRO A O 1
ATOM 638 N N . ALA A 1 79 ? -13.891 4.475 -2.124 1.00 92.75 79 ALA A N 1
ATOM 639 C CA . ALA A 1 79 ? -14.705 5.459 -1.410 1.00 92.75 79 ALA A CA 1
ATOM 640 C C . ALA A 1 79 ? -14.197 6.890 -1.608 1.00 92.75 79 ALA A C 1
ATOM 642 O O . ALA A 1 79 ? -14.984 7.827 -1.489 1.00 92.75 79 ALA A O 1
ATOM 643 N N . THR A 1 80 ? -12.907 7.056 -1.905 1.00 93.88 80 THR A N 1
ATOM 644 C CA . THR A 1 80 ? -12.294 8.360 -2.185 1.00 93.88 80 THR A CA 1
ATOM 645 C C . THR A 1 80 ? -11.738 8.468 -3.605 1.00 93.88 80 THR A C 1
ATOM 647 O O . THR A 1 80 ? -11.312 9.549 -3.993 1.00 93.88 80 THR A O 1
ATOM 650 N N . GLY A 1 81 ? -11.702 7.367 -4.366 1.00 94.88 81 GLY A N 1
ATOM 651 C CA . GLY A 1 81 ? -11.027 7.278 -5.665 1.00 94.88 81 GLY A CA 1
ATOM 652 C C . GLY A 1 81 ? -9.502 7.395 -5.567 1.00 94.88 81 GLY A C 1
ATOM 653 O O . GLY A 1 81 ? -8.848 7.742 -6.545 1.00 94.88 81 GLY A O 1
ATOM 654 N N . LEU A 1 82 ? -8.928 7.171 -4.377 1.00 96.00 82 LEU A N 1
ATOM 655 C CA . LEU A 1 82 ? -7.504 7.403 -4.134 1.00 96.00 82 LEU A CA 1
ATOM 656 C C . LEU A 1 82 ? -6.691 6.180 -4.541 1.00 96.00 82 LEU A C 1
ATOM 658 O O . LEU A 1 82 ? -6.911 5.101 -3.995 1.00 96.00 82 LEU A O 1
ATOM 662 N N . TYR A 1 83 ? -5.697 6.396 -5.396 1.00 97.75 83 TYR A N 1
ATOM 663 C CA . TYR A 1 83 ? -4.601 5.469 -5.647 1.00 97.75 83 TYR A CA 1
ATOM 664 C C . TYR A 1 83 ? -3.362 5.927 -4.879 1.00 97.75 83 TYR A C 1
ATOM 666 O O . TYR A 1 83 ? -2.963 7.088 -4.968 1.00 97.75 83 TYR A O 1
ATOM 674 N N . LEU A 1 84 ? -2.765 5.029 -4.098 1.00 97.50 84 LEU A N 1
ATOM 675 C CA . LEU A 1 84 ? -1.624 5.352 -3.244 1.00 97.50 84 LEU A CA 1
ATOM 676 C C . LEU A 1 84 ? -0.653 4.174 -3.181 1.00 97.50 84 LEU A C 1
ATOM 678 O O . LEU A 1 84 ? -1.075 3.029 -3.033 1.00 97.50 84 LEU A O 1
ATOM 682 N N . ALA A 1 85 ? 0.641 4.464 -3.249 1.00 97.06 85 ALA A N 1
ATOM 683 C CA . ALA A 1 85 ? 1.725 3.521 -2.992 1.00 97.06 85 ALA A CA 1
ATOM 684 C C . ALA A 1 85 ? 2.625 4.053 -1.868 1.00 97.06 85 ALA A C 1
ATOM 686 O O . ALA A 1 85 ? 2.466 5.200 -1.454 1.00 97.06 85 ALA A O 1
ATOM 687 N N . ASP A 1 86 ? 3.562 3.216 -1.413 1.00 95.75 86 ASP A N 1
ATOM 688 C CA . ASP A 1 86 ? 4.402 3.385 -0.215 1.00 95.75 86 ASP A CA 1
ATOM 689 C C . ASP A 1 86 ? 3.720 2.947 1.093 1.00 95.75 86 ASP A C 1
ATOM 691 O O . ASP A 1 86 ? 2.693 3.475 1.518 1.00 95.75 86 ASP A O 1
ATOM 695 N N . SER A 1 87 ? 4.322 1.965 1.774 1.00 95.19 87 SER A N 1
ATOM 696 C CA . SER A 1 87 ? 3.747 1.381 2.992 1.00 95.19 87 SER A CA 1
ATOM 697 C C . SER A 1 87 ? 3.591 2.369 4.157 1.00 95.19 87 SER A C 1
ATOM 699 O O . SER A 1 87 ? 2.682 2.198 4.962 1.00 95.19 87 SER A O 1
ATOM 701 N N . MET A 1 88 ? 4.443 3.392 4.277 1.00 93.25 88 MET A N 1
ATOM 702 C CA . MET A 1 88 ? 4.312 4.387 5.347 1.00 93.25 88 MET A CA 1
ATOM 703 C C . MET A 1 88 ? 3.183 5.367 5.035 1.00 93.25 88 MET A C 1
ATOM 705 O O . MET A 1 88 ? 2.329 5.598 5.892 1.00 93.25 88 MET A O 1
ATOM 709 N N . LEU A 1 89 ? 3.122 5.867 3.795 1.00 95.25 89 LEU A N 1
ATOM 710 C CA . LEU A 1 89 ? 2.047 6.764 3.355 1.00 95.25 89 LEU A CA 1
ATOM 711 C C . LEU A 1 89 ? 0.678 6.083 3.432 1.00 95.25 89 LEU A C 1
ATOM 713 O O . LEU A 1 89 ? -0.297 6.680 3.889 1.00 95.25 89 LEU A O 1
ATOM 717 N N . ILE A 1 90 ? 0.601 4.810 3.038 1.00 96.81 90 ILE A N 1
ATOM 718 C CA . ILE A 1 90 ? -0.632 4.028 3.137 1.00 96.81 90 ILE A CA 1
ATOM 719 C C . ILE A 1 90 ? -1.048 3.841 4.599 1.00 96.81 90 ILE A C 1
ATOM 721 O O . ILE A 1 90 ? -2.223 4.017 4.921 1.00 96.81 90 ILE A O 1
ATOM 725 N N . ALA A 1 91 ? -0.120 3.498 5.496 1.00 95.31 91 ALA A N 1
ATOM 726 C CA . ALA A 1 91 ? -0.442 3.335 6.912 1.00 95.31 91 ALA A CA 1
ATOM 727 C C . ALA A 1 91 ? -0.961 4.649 7.524 1.00 95.31 91 ALA A C 1
ATOM 729 O O . ALA A 1 91 ? -1.976 4.641 8.221 1.00 95.31 91 ALA A O 1
ATOM 730 N N . GLU A 1 92 ? -0.325 5.782 7.211 1.00 94.56 92 GLU A N 1
ATOM 731 C CA . GLU A 1 92 ? -0.785 7.109 7.631 1.00 94.56 92 GLU A CA 1
ATOM 732 C C . GLU A 1 92 ? -2.190 7.423 7.102 1.00 94.56 92 GLU A C 1
ATOM 734 O O . GLU A 1 92 ? -3.063 7.864 7.857 1.00 94.56 92 GLU A O 1
ATOM 739 N N . TYR A 1 93 ? -2.426 7.169 5.813 1.00 95.81 93 TYR A N 1
ATOM 740 C CA . TYR A 1 93 ? -3.729 7.352 5.187 1.00 95.81 93 TYR A CA 1
ATOM 741 C C . TYR A 1 93 ? -4.809 6.526 5.891 1.00 95.81 93 TYR A C 1
ATOM 743 O O . TYR A 1 93 ? -5.860 7.063 6.236 1.00 95.81 93 TYR A O 1
ATOM 751 N N . LEU A 1 94 ? -4.550 5.243 6.161 1.00 95.19 94 LEU A N 1
ATOM 752 C CA . LEU A 1 94 ? -5.499 4.369 6.853 1.00 95.19 94 LEU A CA 1
ATOM 753 C C . LEU A 1 94 ? -5.785 4.850 8.282 1.00 95.19 94 LEU A C 1
ATOM 755 O O . LEU A 1 94 ? -6.917 4.714 8.749 1.00 95.19 94 LEU A O 1
ATOM 759 N N . ASP A 1 95 ? -4.791 5.404 8.983 1.00 93.75 95 ASP A N 1
ATOM 760 C CA . ASP A 1 95 ? -4.972 5.967 10.327 1.00 93.75 95 ASP A CA 1
ATOM 761 C C . ASP A 1 95 ? -5.852 7.222 10.310 1.00 93.75 95 ASP A C 1
ATOM 763 O O . ASP A 1 95 ? -6.747 7.353 11.144 1.00 93.75 95 ASP A O 1
ATOM 767 N N . LYS A 1 96 ? -5.667 8.095 9.314 1.00 93.31 96 LYS A N 1
ATOM 768 C CA . LYS A 1 96 ? -6.497 9.293 9.106 1.00 93.31 96 LYS A CA 1
ATOM 769 C C . LYS A 1 96 ? -7.908 8.961 8.619 1.00 93.31 96 LYS A C 1
ATOM 771 O O . LYS A 1 96 ? -8.868 9.605 9.028 1.00 93.31 96 LYS A O 1
ATOM 776 N N . ARG A 1 97 ? -8.042 7.973 7.729 1.00 93.50 97 ARG A N 1
ATOM 777 C CA . ARG A 1 97 ? -9.308 7.602 7.076 1.00 93.50 97 ARG A CA 1
ATOM 778 C C . ARG A 1 97 ? -10.280 6.908 8.024 1.00 93.50 97 ARG A C 1
ATOM 780 O O . ARG A 1 97 ? -11.493 7.027 7.824 1.00 93.50 97 ARG A O 1
ATOM 787 N N . TYR A 1 98 ? -9.748 6.185 9.008 1.00 91.38 98 TYR A N 1
ATOM 788 C CA . TYR A 1 98 ? -10.523 5.450 9.999 1.00 91.38 98 TYR A CA 1
ATOM 789 C C . TYR A 1 98 ? -10.061 5.773 11.434 1.00 91.38 98 TYR A C 1
ATOM 791 O O . TYR A 1 98 ? -9.415 4.932 12.077 1.00 91.38 98 TYR A O 1
ATOM 799 N N . PRO A 1 99 ? -10.367 6.987 11.930 1.00 92.44 99 PRO A N 1
ATOM 800 C CA . PRO A 1 99 ? -9.956 7.443 13.262 1.00 92.44 99 PRO A CA 1
ATOM 801 C C . PRO A 1 99 ? -10.658 6.691 14.405 1.00 92.44 99 PRO A C 1
ATOM 803 O O . PRO A 1 99 ? -10.153 6.631 15.519 1.00 92.44 99 PRO A O 1
ATOM 806 N N . ASP A 1 100 ? -11.810 6.096 14.114 1.00 93.06 100 ASP A N 1
ATOM 807 C CA . ASP A 1 100 ? -12.663 5.283 14.987 1.00 93.06 100 ASP A CA 1
ATOM 808 C C . ASP A 1 100 ? -12.140 3.847 15.205 1.00 93.06 100 ASP A C 1
ATOM 810 O O . ASP A 1 100 ? -12.690 3.087 16.000 1.00 93.06 100 ASP A O 1
ATOM 814 N N . LYS A 1 101 ? -11.049 3.471 14.530 1.00 92.06 101 LYS A N 1
ATOM 815 C CA . LYS A 1 101 ? -10.382 2.167 14.656 1.00 92.06 101 LYS A CA 1
ATOM 816 C C . LYS A 1 101 ? -9.054 2.293 15.409 1.00 92.06 101 LYS A C 1
ATOM 818 O O . LYS A 1 101 ? -8.510 3.395 15.481 1.00 92.06 101 LYS A O 1
ATOM 823 N N . PRO A 1 102 ? -8.470 1.183 15.910 1.00 93.38 102 PRO A N 1
ATOM 824 C CA . PRO A 1 102 ? -7.178 1.218 16.591 1.00 93.38 102 PRO A CA 1
ATOM 825 C C . PRO A 1 102 ? -6.119 1.987 15.794 1.00 93.38 102 PRO A C 1
ATOM 827 O O . PRO A 1 102 ? -5.973 1.784 14.581 1.00 93.38 102 PRO A O 1
ATOM 830 N N . ARG A 1 103 ? -5.407 2.891 16.475 1.00 91.56 103 ARG A N 1
ATOM 831 C CA . ARG A 1 103 ? -4.382 3.742 15.863 1.00 91.56 103 ARG A CA 1
ATOM 832 C C . ARG A 1 103 ? -3.097 2.955 15.642 1.00 91.56 103 ARG A C 1
ATOM 834 O O . ARG A 1 103 ? -2.648 2.242 16.535 1.00 91.56 103 ARG A O 1
ATOM 841 N N . MET A 1 104 ? -2.508 3.104 14.462 1.00 90.81 104 MET A N 1
ATOM 842 C CA . MET A 1 104 ? -1.183 2.563 14.137 1.00 90.81 104 MET A CA 1
ATOM 843 C C . MET A 1 104 ? -0.080 3.419 14.754 1.00 90.81 104 MET A C 1
ATOM 845 O O . MET A 1 104 ? 0.942 2.896 15.190 1.00 90.81 104 MET A O 1
ATOM 849 N N . PHE A 1 105 ? -0.315 4.732 14.820 1.00 90.75 105 PHE A N 1
ATOM 850 C CA . PHE A 1 105 ? 0.640 5.714 15.320 1.00 90.75 105 PHE A CA 1
ATOM 851 C C . PHE A 1 105 ? 0.028 6.481 16.505 1.00 90.75 105 PHE A C 1
ATOM 853 O O . PHE A 1 105 ? -0.477 7.600 16.333 1.00 90.75 105 PHE A O 1
ATOM 860 N N . PRO A 1 106 ? -0.011 5.876 17.710 1.00 88.38 106 PRO A N 1
ATOM 861 C CA . PRO A 1 106 ? -0.437 6.578 18.918 1.00 88.38 106 PRO A CA 1
ATOM 862 C C . PRO A 1 106 ? 0.532 7.724 19.250 1.00 88.38 106 PRO A C 1
ATOM 864 O O . PRO A 1 106 ? 1.676 7.719 18.815 1.00 88.38 106 PRO A O 1
ATOM 867 N N . GLU A 1 107 ? 0.073 8.734 19.994 1.00 86.19 107 GLU A N 1
ATOM 868 C CA . GLU A 1 107 ? 0.955 9.732 20.639 1.00 86.19 107 GLU A CA 1
ATOM 869 C C . GLU A 1 107 ? 1.978 10.431 19.713 1.00 86.19 107 GLU A C 1
ATOM 871 O O . GLU A 1 107 ? 3.072 10.795 20.130 1.00 86.19 107 GLU A O 1
ATOM 876 N N . ASN A 1 108 ? 1.628 10.643 18.438 1.00 83.00 108 ASN A N 1
ATOM 877 C CA . ASN A 1 108 ? 2.504 11.255 17.426 1.00 83.00 108 ASN A CA 1
ATOM 878 C C . ASN A 1 108 ? 3.821 10.491 17.173 1.00 83.00 108 ASN A C 1
ATOM 880 O O . ASN A 1 108 ? 4.804 11.067 16.706 1.00 83.00 108 ASN A O 1
ATOM 884 N N . THR A 1 109 ? 3.839 9.171 17.379 1.00 91.75 109 THR A N 1
ATOM 885 C CA . THR A 1 109 ? 5.028 8.330 17.155 1.00 91.75 109 THR A CA 1
ATOM 886 C C . THR A 1 109 ? 5.421 8.167 15.684 1.00 91.75 109 THR A C 1
ATOM 888 O O . THR A 1 109 ? 6.440 7.542 15.404 1.00 91.75 109 THR A O 1
ATOM 891 N N . MET A 1 110 ? 4.656 8.702 14.724 1.00 88.56 110 MET A N 1
ATOM 892 C CA . MET A 1 110 ? 4.924 8.574 13.281 1.00 88.56 110 MET A CA 1
ATOM 893 C C . MET A 1 110 ? 6.378 8.914 12.919 1.00 88.56 110 MET A C 1
ATOM 895 O O . MET A 1 110 ? 7.021 8.167 12.185 1.00 88.56 110 MET A O 1
ATOM 899 N N . GLY A 1 111 ? 6.921 9.999 13.481 1.00 88.94 111 GLY A N 1
ATOM 900 C CA . GLY A 1 111 ? 8.312 10.396 13.247 1.00 88.94 111 GLY A CA 1
ATOM 901 C C . GLY A 1 111 ? 9.318 9.313 13.647 1.00 88.94 111 GLY A C 1
ATOM 902 O O . GLY A 1 111 ? 10.246 9.030 12.893 1.00 88.94 111 GLY A O 1
ATOM 903 N N . LEU A 1 112 ? 9.092 8.637 14.779 1.00 90.62 112 LEU A N 1
ATOM 904 C CA . LEU A 1 112 ? 9.943 7.536 15.237 1.00 90.62 112 LEU A CA 1
ATOM 905 C C . LEU A 1 112 ? 9.883 6.341 14.277 1.00 90.62 112 LEU A C 1
ATOM 907 O O . LEU A 1 112 ? 10.922 5.775 13.940 1.00 90.62 112 LEU A O 1
ATOM 911 N N . TYR A 1 113 ? 8.691 5.993 13.785 1.00 88.38 113 TYR A N 1
ATOM 912 C CA . TYR A 1 113 ? 8.533 4.932 12.788 1.00 88.38 113 TYR A CA 1
ATOM 913 C C . TYR A 1 113 ? 9.220 5.275 11.463 1.00 88.38 113 TYR A C 1
ATOM 915 O O . TYR A 1 113 ? 9.866 4.406 10.880 1.00 88.38 113 TYR A O 1
ATOM 923 N N . MET A 1 114 ? 9.144 6.528 11.004 1.00 87.31 114 MET A N 1
ATOM 924 C CA . MET A 1 114 ? 9.853 6.965 9.798 1.00 87.31 114 MET A CA 1
ATOM 925 C C . MET A 1 114 ? 11.370 6.821 9.957 1.00 87.31 114 MET A C 1
ATOM 927 O O . MET A 1 114 ? 12.014 6.212 9.098 1.00 87.31 114 MET A O 1
ATOM 931 N N . VAL A 1 115 ? 11.927 7.297 11.077 1.00 89.69 115 VAL A N 1
ATOM 932 C CA . VAL A 1 115 ? 13.362 7.171 11.385 1.00 89.69 115 VAL A CA 1
ATOM 933 C C . VAL A 1 115 ? 13.772 5.700 11.438 1.00 89.69 115 VAL A C 1
ATOM 935 O O . VAL A 1 115 ? 14.733 5.309 10.776 1.00 89.69 115 VAL A O 1
ATOM 938 N N . PHE A 1 116 ? 13.009 4.864 12.146 1.00 87.81 116 PHE A N 1
ATOM 939 C CA . PHE A 1 116 ? 13.261 3.426 12.212 1.00 87.81 116 PHE A CA 1
ATOM 940 C C . PHE A 1 116 ? 13.214 2.772 10.825 1.00 87.81 116 PHE A C 1
ATOM 942 O O 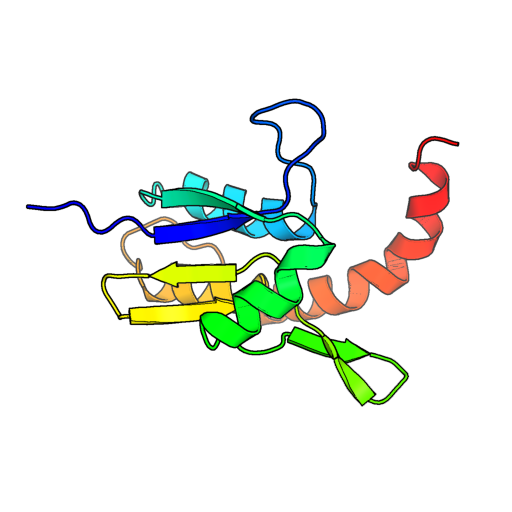. PHE A 1 116 ? 14.131 2.040 10.465 1.00 87.81 116 PHE A O 1
ATOM 949 N N . SER A 1 117 ? 12.190 3.064 10.018 1.00 84.12 117 SER A N 1
ATOM 950 C CA . SER A 1 117 ? 12.028 2.486 8.676 1.00 84.12 117 SER A CA 1
ATOM 951 C C . SER A 1 117 ? 13.162 2.869 7.724 1.00 84.12 117 SER A C 1
ATOM 953 O O . SER A 1 117 ? 13.551 2.065 6.879 1.00 84.12 117 SER A O 1
ATOM 955 N N . THR A 1 118 ? 13.718 4.069 7.900 1.00 85.81 118 THR A N 1
ATOM 956 C CA . THR A 1 118 ? 14.849 4.570 7.116 1.00 85.81 118 THR A CA 1
ATOM 957 C C . THR A 1 118 ? 16.152 3.910 7.552 1.00 85.81 118 THR A C 1
ATOM 959 O O . THR A 1 118 ? 16.965 3.544 6.710 1.00 85.81 118 THR A O 1
ATOM 962 N N . ALA A 1 119 ? 16.355 3.735 8.860 1.00 85.25 119 ALA A N 1
ATOM 963 C CA . ALA A 1 119 ? 17.594 3.197 9.414 1.00 85.25 119 ALA A CA 1
ATOM 964 C C . ALA A 1 119 ? 17.691 1.664 9.315 1.00 85.25 119 ALA A C 1
ATOM 966 O O . ALA A 1 119 ? 18.770 1.133 9.051 1.00 85.25 119 ALA A O 1
ATOM 967 N N . ALA A 1 120 ? 16.577 0.950 9.505 1.00 82.31 120 ALA A N 1
ATOM 968 C CA . ALA A 1 120 ? 16.547 -0.508 9.623 1.00 82.31 120 ALA A CA 1
ATOM 969 C C . ALA A 1 120 ? 17.185 -1.265 8.439 1.00 82.31 120 ALA A C 1
ATOM 971 O O . ALA A 1 120 ? 17.930 -2.210 8.695 1.00 82.31 120 ALA A O 1
ATOM 972 N N . PRO A 1 121 ? 16.979 -0.887 7.159 1.00 76.75 121 PRO A N 1
ATOM 973 C CA . PRO A 1 121 ? 17.630 -1.571 6.041 1.00 76.75 121 PRO A CA 1
ATOM 974 C C . PRO A 1 121 ? 19.162 -1.496 6.088 1.00 76.75 121 PRO A C 1
ATOM 976 O O . PRO A 1 121 ? 19.830 -2.454 5.710 1.00 76.75 121 PRO A O 1
ATOM 979 N N . PHE A 1 122 ? 19.726 -0.386 6.575 1.00 78.69 122 PHE A N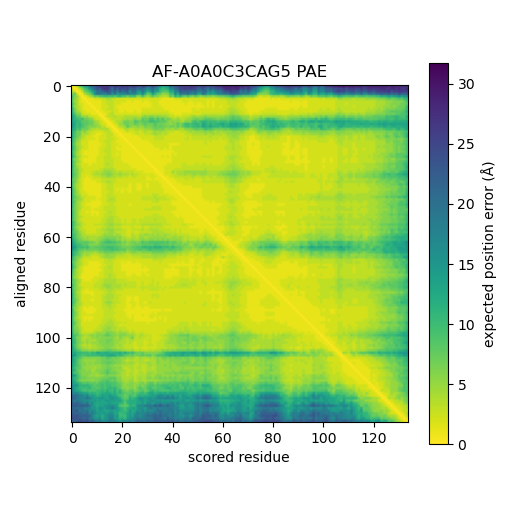 1
ATOM 980 C CA . PHE A 1 122 ? 21.177 -0.198 6.659 1.00 78.69 122 PHE A CA 1
ATOM 981 C C . PHE A 1 122 ? 21.787 -0.908 7.867 1.00 78.69 122 PHE A C 1
ATOM 983 O O . PHE A 1 122 ? 22.902 -1.414 7.781 1.00 78.69 122 PHE A O 1
ATOM 990 N N . THR A 1 123 ? 21.062 -0.967 8.985 1.00 80.12 123 THR A N 1
ATOM 991 C CA . THR A 1 123 ? 21.551 -1.596 10.219 1.00 80.12 123 THR A CA 1
ATOM 992 C C . THR A 1 123 ? 21.360 -3.110 10.219 1.00 80.12 123 THR A C 1
ATOM 994 O O . THR A 1 123 ? 22.241 -3.836 10.671 1.00 80.12 123 THR A O 1
ATOM 997 N N . LEU A 1 124 ? 20.234 -3.599 9.692 1.00 76.50 124 LEU A N 1
ATOM 998 C CA . LEU A 1 124 ? 19.886 -5.024 9.670 1.00 76.50 124 LEU A CA 1
ATOM 999 C C . LEU A 1 124 ? 20.245 -5.713 8.347 1.00 76.50 124 LEU A C 1
ATOM 1001 O O . LEU A 1 124 ? 20.271 -6.940 8.296 1.00 76.50 124 LEU A O 1
ATOM 1005 N N . GLY A 1 125 ? 20.560 -4.955 7.292 1.00 74.31 125 GLY A N 1
ATOM 1006 C CA . GLY A 1 125 ? 21.000 -5.482 5.994 1.00 74.31 125 GLY A CA 1
ATOM 1007 C C . GLY A 1 125 ? 22.125 -6.525 6.085 1.00 74.31 125 GLY A C 1
ATOM 1008 O O . GLY A 1 125 ? 21.990 -7.593 5.493 1.00 74.31 125 GLY A O 1
ATOM 1009 N N . PRO A 1 126 ? 23.194 -6.296 6.871 1.00 78.88 126 PRO A N 1
ATOM 1010 C CA . PRO A 1 126 ? 24.249 -7.294 7.063 1.00 78.88 126 PRO A CA 1
ATOM 1011 C C . PRO A 1 126 ? 23.773 -8.586 7.749 1.00 78.88 126 PRO A C 1
ATOM 1013 O O . PRO A 1 126 ? 24.324 -9.653 7.495 1.00 78.88 126 PRO A O 1
ATOM 1016 N N . LEU A 1 127 ? 22.737 -8.512 8.594 1.00 75.69 127 LEU A N 1
ATOM 1017 C CA . LEU A 1 127 ? 22.172 -9.670 9.297 1.00 75.69 127 LEU A CA 1
ATOM 1018 C C . LEU A 1 127 ? 21.214 -10.481 8.420 1.00 75.69 127 LEU A C 1
ATOM 1020 O O . LEU A 1 127 ? 21.031 -11.670 8.673 1.00 75.69 127 LEU A O 1
ATOM 1024 N N . LEU A 1 128 ? 20.637 -9.882 7.371 1.00 67.00 128 LEU A N 1
ATOM 1025 C CA . LEU A 1 128 ? 19.794 -10.598 6.408 1.00 67.00 128 LEU A CA 1
ATOM 1026 C C . LEU A 1 128 ? 20.543 -11.772 5.766 1.00 67.00 128 LEU A C 1
ATOM 1028 O O . LEU A 1 128 ? 19.945 -12.827 5.580 1.00 67.00 128 LEU A O 1
ATOM 1032 N N . ALA A 1 129 ? 21.849 -11.641 5.520 1.00 67.69 129 ALA A N 1
ATOM 1033 C CA . ALA A 1 129 ? 22.679 -12.732 5.003 1.00 67.69 129 ALA A CA 1
ATOM 1034 C C . ALA A 1 129 ? 22.770 -13.943 5.955 1.00 67.69 129 ALA A C 1
ATOM 1036 O O . ALA A 1 129 ? 22.995 -15.055 5.494 1.00 67.69 129 ALA A O 1
ATOM 1037 N N . LEU A 1 130 ? 22.572 -13.750 7.265 1.00 74.38 130 LEU A N 1
ATOM 1038 C CA . LEU A 1 130 ? 22.626 -14.821 8.266 1.00 74.38 130 LEU A CA 1
ATOM 1039 C C . LEU A 1 130 ? 21.310 -15.615 8.362 1.00 74.38 130 LEU A C 1
ATOM 1041 O O . LEU A 1 130 ? 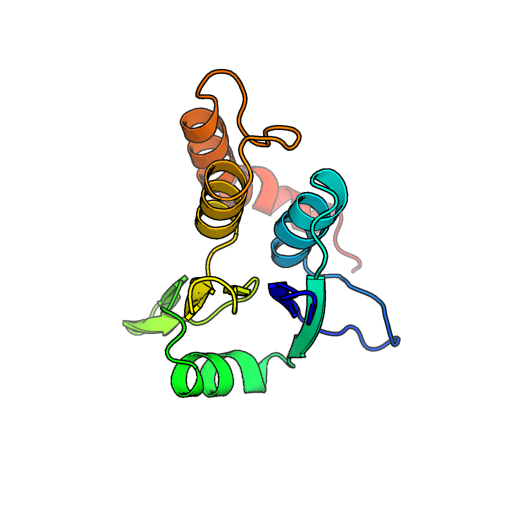21.320 -16.780 8.746 1.00 74.38 130 LEU A O 1
ATOM 1045 N N . ILE A 1 131 ? 20.179 -14.976 8.048 1.00 72.56 131 ILE A N 1
ATOM 1046 C CA . ILE A 1 131 ? 18.824 -15.551 8.175 1.00 72.56 131 ILE A CA 1
ATOM 1047 C C . ILE A 1 131 ? 18.200 -15.943 6.831 1.00 72.56 131 ILE A C 1
ATOM 1049 O O . ILE A 1 131 ? 17.140 -16.568 6.806 1.00 72.56 131 ILE A O 1
ATOM 1053 N N . SER A 1 132 ? 18.829 -15.559 5.718 1.00 61.28 132 SER A N 1
ATOM 1054 C CA . SER A 1 132 ? 18.424 -16.000 4.385 1.00 61.28 132 SER A CA 1
ATOM 1055 C C . SER A 1 132 ? 18.796 -17.474 4.216 1.00 61.28 132 SER A C 1
ATOM 1057 O O . SER A 1 132 ? 19.916 -17.845 4.575 1.00 61.28 132 SER A O 1
ATOM 1059 N N . PRO A 1 133 ? 17.901 -18.324 3.680 1.00 63.00 133 PRO A N 1
ATOM 1060 C CA . PRO A 1 133 ? 18.292 -19.658 3.244 1.00 63.00 133 PRO A CA 1
ATOM 1061 C C . PRO A 1 133 ? 19.474 -19.562 2.260 1.00 63.00 133 PRO A C 1
ATOM 1063 O O . PRO A 1 133 ? 19.506 -18.598 1.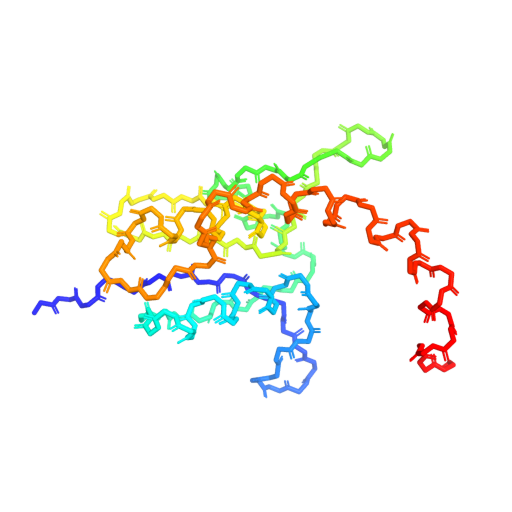489 1.00 63.00 133 PRO A O 1
ATOM 1066 N N . PRO A 1 134 ? 20.431 -20.507 2.310 1.00 56.50 134 PRO A N 1
ATOM 1067 C CA . PRO A 1 134 ? 21.575 -20.529 1.401 1.00 56.50 134 PRO A CA 1
ATOM 1068 C C . PRO A 1 134 ? 21.163 -20.657 -0.070 1.00 56.50 134 PRO A C 1
ATOM 1070 O O . PRO A 1 134 ? 20.093 -21.252 -0.344 1.00 56.50 134 PRO A O 1
#

Secondary structure (DSSP, 8-state):
----PEEEEEPBPSSTT-B--HHHHHHHHHHHHTT--EEEEE--GGGHHHHHHHTTPPP--B-TTSPBPP-S-EEEETTTTEEEE-HHHHHHHHHHH-TTS--SSGGGTHHHHHHHHHHHHHHHHHHHHHHS--

Organism: Hebeloma cylindrosporum (NCBI:txid76867)

Nearest PDB structures (foldseek):
  4lmw-assembly1_A-2  TM=9.614E-01  e=1.349E-13  Phanerodontia chrysosporium
  6j3f-assembly1_B  TM=9.237E-01  e=5.360E-14  Gelatoporia subvermispora B
  4g19-assembly2_C  TM=9.629E-01  e=1.654E-12  Phanerodontia chrysosporium
  4lmv-assembly2_D  TM=9.786E-01  e=2.457E-12  Phanerodontia chrysosporium
  8k2p-assembly2_B  TM=7.775E-01  e=3.292E-07  Colletotrichum tofieldiae

InterPro domains:
  IPR004045 Glutathione S-transferase, N-terminal [PF13409] (20-96)
  IPR004045 Glutathione S-transferase, N-terminal [PS50404] (11-102)
  IPR036249 Thioredoxin-like superfamily [SSF52833] (17-109)

Foldseek 3Di:
DPQQAKEWEAADDPDPPDGDDPLSVLVVCLCVQQVGHHDYDHAHPVCQVVVCVVLVEAFPDADPVRHGHGDDGWIAGPVVRDTYHDSLVSLVVSCVVCVVGDHPQPPNCSVVVVVCVVCVCVVCVVVCVVVDDD

Solvent-accessible surface area (backbone atoms only — not comparable to full-atom values): 7929 Å² total; per-residue (Å²): 130,87,80,74,49,32,37,35,39,37,52,67,44,96,55,84,95,41,79,74,52,74,54,31,46,55,48,55,48,51,34,57,73,46,66,51,64,61,47,79,46,73,41,54,80,87,47,43,49,60,50,29,60,76,66,64,34,60,61,72,49,63,45,96,86,68,46,78,31,58,66,67,21,32,38,35,36,70,86,77,69,44,53,45,41,39,51,65,60,49,52,51,47,52,40,69,75,40,70,93,35,74,67,86,56,59,96,74,41,52,65,59,53,52,53,47,65,66,45,43,60,73,73,46,47,75,54,47,71,76,73,48,81,132

Sequence (134 aa):
ARKMTVIFYDIPFIAPGKAWSPNTWKIRYCLHYKGTAHRTEWVEFPDIAPLCNELVIPPTGMNRDGIQRFTLPAIHDPATGLYLADSMLIAEYLDKRYPDKPRMFPENTMGLYMVFSTAAPFTLGPLLALISPP

Radius of gyration: 15.77 Å; Cα contacts (8 Å, |Δi|>4): 172; chains: 1; bounding box: 50×33×37 Å